Protein AF-A0A956D0G9-F1 (afdb_monomer)

Solvent-accessible surface area (backbone atoms only — not comparable to full-atom values): 8598 Å² total; per-residue (Å²): 114,84,76,73,47,90,45,31,65,57,52,51,49,26,63,76,67,72,48,85,69,92,84,81,66,74,87,48,64,59,36,22,36,34,54,44,51,51,50,52,49,56,46,26,74,75,73,40,61,69,50,77,46,75,33,70,48,67,51,48,58,88,77,52,33,82,80,50,71,29,47,62,43,72,38,75,49,80,48,54,63,67,80,70,56,71,41,79,42,78,74,44,78,38,74,76,78,78,83,79,51,87,72,57,79,50,35,65,70,29,30,23,44,25,44,44,32,48,50,42,30,61,76,69,70,47,68,43,74,32,49,39,31,50,90,73,66,71,25,40,30,29,30,34,43,72,46,127

Secondary structure (DSSP, 8-state):
-TT-STTHHHHHHHHHHT--S-------GGGHHHHHHHHHHHHHHHH-SEEEEEEEE-PPPTTGGGT-----EEEEEEEESS-SS-EEEEEEEES---------GGGTTSTTTHHHHHHHHHHTT--EEEE-SPSSSSEEEEEEE---

Foldseek 3Di:
DCCPDQCSVVVVVCVVVVPPDDDDGDDPQLQRQVVQVVVQVVCCVVPFAKDKGKDWDDADDPPCCVVPQAHTDMDIDIDGNDDQFKDWADKDKDFDDDADQDDDPRHLNRSRVLCSRVVCCRVVVPWAWR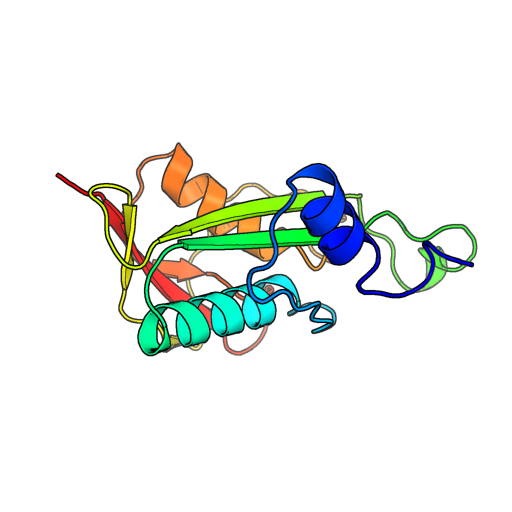FRGHPDGITTITTIDGGD

Structure (mmCIF, N/CA/C/O backbone):
data_AF-A0A956D0G9-F1
#
_entry.id   AF-A0A956D0G9-F1
#
loop_
_atom_site.group_PDB
_atom_site.id
_atom_site.type_symbol
_atom_site.label_atom_id
_atom_site.label_alt_id
_atom_site.label_comp_id
_atom_site.label_asym_id
_atom_site.label_entity_id
_atom_site.label_seq_id
_atom_site.pdbx_PDB_ins_code
_atom_site.Cartn_x
_atom_site.Cartn_y
_atom_site.Cartn_z
_atom_site.occupancy
_atom_site.B_iso_or_equiv
_atom_site.auth_seq_id
_atom_site.auth_comp_id
_atom_site.auth_asym_id
_atom_site.auth_atom_id
_atom_site.pdbx_PDB_model_num
ATOM 1 N N . PHE A 1 1 ? -2.158 -15.907 -18.690 1.00 82.06 1 PHE A N 1
ATOM 2 C CA . PHE A 1 1 ? -3.226 -14.926 -18.971 1.00 82.06 1 PHE A CA 1
ATOM 3 C C . PHE A 1 1 ? -4.102 -14.616 -17.756 1.00 82.06 1 PHE A C 1
ATOM 5 O O . PHE A 1 1 ? -4.324 -13.455 -17.477 1.00 82.06 1 PHE A O 1
ATOM 12 N N . LYS A 1 2 ? -4.593 -15.595 -16.979 1.00 83.75 2 LYS A N 1
ATOM 13 C CA . LYS A 1 2 ? -5.476 -15.288 -15.829 1.00 83.75 2 LYS A CA 1
ATOM 14 C C . LYS A 1 2 ? -4.841 -14.383 -14.754 1.00 83.75 2 LYS A C 1
ATOM 16 O O . LYS A 1 2 ? -5.551 -13.597 -14.152 1.00 83.75 2 LYS A O 1
ATOM 21 N N . ASN A 1 3 ? -3.517 -14.441 -14.590 1.00 87.94 3 ASN A N 1
ATOM 22 C CA . ASN A 1 3 ? -2.777 -13.607 -13.634 1.00 87.94 3 ASN A CA 1
ATOM 23 C C . ASN A 1 3 ? -2.220 -12.306 -14.240 1.00 87.94 3 ASN A C 1
ATOM 25 O O . ASN A 1 3 ? -1.476 -11.613 -13.566 1.00 87.94 3 ASN A O 1
ATOM 29 N N . SER A 1 4 ? -2.513 -11.992 -15.509 1.00 89.88 4 SER A N 1
ATOM 30 C CA . SER A 1 4 ? -1.968 -10.793 -16.170 1.00 89.88 4 SER A CA 1
ATOM 31 C C . SER A 1 4 ? -2.928 -9.601 -16.168 1.00 89.88 4 SER A C 1
ATOM 33 O O . SER A 1 4 ? -2.606 -8.569 -16.743 1.00 89.88 4 SER A O 1
ATOM 35 N N . VAL A 1 5 ? -4.118 -9.740 -15.576 1.00 93.69 5 VAL A N 1
ATOM 36 C CA . VAL A 1 5 ? -5.018 -8.604 -15.330 1.00 93.69 5 VAL A CA 1
ATOM 37 C C . VAL A 1 5 ? -4.616 -7.915 -14.028 1.00 93.69 5 VAL A C 1
ATOM 39 O O . VAL A 1 5 ? -4.268 -8.585 -13.060 1.00 93.69 5 VAL A O 1
ATOM 42 N N . HIS A 1 6 ? -4.679 -6.584 -13.990 1.00 93.25 6 HIS A N 1
ATOM 43 C CA . HIS A 1 6 ? -4.198 -5.781 -12.858 1.00 93.25 6 HIS A CA 1
ATOM 44 C C . HIS A 1 6 ? -4.881 -6.132 -11.521 1.00 93.25 6 HIS A C 1
ATOM 46 O O . HIS A 1 6 ? -4.268 -6.093 -10.461 1.00 93.25 6 HIS A O 1
ATOM 52 N N . ASN A 1 7 ? -6.146 -6.553 -11.565 1.00 93.38 7 ASN A N 1
ATOM 53 C CA . ASN A 1 7 ? -6.907 -6.969 -10.388 1.00 93.38 7 ASN A CA 1
ATOM 54 C C . ASN A 1 7 ? -6.731 -8.451 -10.013 1.00 93.38 7 ASN A C 1
ATOM 56 O O . ASN A 1 7 ? -7.449 -8.943 -9.143 1.00 93.38 7 ASN A O 1
ATOM 60 N N . ALA A 1 8 ? -5.824 -9.195 -10.657 1.00 95.25 8 ALA A N 1
ATOM 61 C CA . ALA A 1 8 ? -5.647 -10.616 -10.362 1.00 95.25 8 ALA A CA 1
ATOM 62 C C . ALA A 1 8 ? -5.286 -10.845 -8.888 1.00 95.25 8 ALA A C 1
ATOM 64 O O . ALA A 1 8 ? -5.842 -11.745 -8.264 1.00 95.25 8 ALA A O 1
ATOM 65 N N . ALA A 1 9 ? -4.408 -10.013 -8.317 1.00 91.75 9 ALA A N 1
ATOM 66 C CA . ALA A 1 9 ? -4.000 -10.127 -6.919 1.00 91.75 9 ALA A CA 1
ATOM 67 C C . ALA A 1 9 ? -5.184 -9.948 -5.951 1.00 91.75 9 ALA A C 1
ATOM 69 O O . ALA A 1 9 ? -5.409 -10.801 -5.091 1.00 91.75 9 ALA A O 1
ATOM 70 N N . SER A 1 10 ? -5.982 -8.889 -6.126 1.00 92.62 10 SER A N 1
ATOM 71 C CA . SER A 1 10 ? -7.134 -8.623 -5.257 1.00 92.62 10 SER A CA 1
ATOM 72 C C . SER A 1 10 ? -8.235 -9.679 -5.416 1.00 92.62 10 SER A C 1
ATOM 74 O O . SER A 1 10 ? -8.788 -10.151 -4.421 1.00 92.62 10 SER A O 1
ATOM 76 N N . GLY A 1 11 ? -8.485 -10.145 -6.645 1.00 93.44 11 GLY A N 1
ATOM 77 C CA . GLY A 1 11 ? -9.434 -11.226 -6.917 1.00 93.44 11 GLY A CA 1
ATOM 78 C C . GLY A 1 11 ? -9.008 -12.570 -6.317 1.00 93.44 11 GLY A C 1
ATOM 79 O O . GLY A 1 11 ? -9.823 -13.261 -5.706 1.00 93.44 11 GLY A O 1
ATOM 80 N N . LEU A 1 12 ? -7.728 -12.939 -6.439 1.00 94.19 12 LEU A N 1
ATOM 81 C CA . LEU A 1 12 ? -7.194 -14.161 -5.829 1.00 94.19 12 LEU A CA 1
ATOM 82 C C . LEU A 1 12 ? -7.276 -14.107 -4.300 1.00 94.19 12 LEU A C 1
ATOM 84 O O . LEU A 1 12 ? -7.639 -15.111 -3.688 1.00 94.19 12 LEU A O 1
ATOM 88 N N . LEU A 1 13 ? -6.999 -12.949 -3.690 1.00 92.19 13 LEU A N 1
ATOM 89 C CA . LEU A 1 13 ? -7.137 -12.761 -2.245 1.00 92.19 13 LEU A CA 1
ATOM 90 C C . LEU A 1 13 ? -8.597 -12.905 -1.790 1.00 92.19 13 LEU A C 1
ATOM 92 O O . LEU A 1 13 ? -8.861 -13.613 -0.818 1.00 92.19 13 LEU A O 1
ATOM 96 N N . SER A 1 14 ? -9.544 -12.291 -2.505 1.00 94.19 14 SER A N 1
ATOM 97 C CA . SER A 1 14 ? -10.986 -12.431 -2.246 1.00 94.19 14 SER A CA 1
ATOM 98 C C . SER A 1 14 ? -11.428 -13.899 -2.288 1.00 94.19 14 SER A C 1
ATOM 100 O O . SER A 1 14 ? -12.071 -14.375 -1.354 1.00 94.19 14 SER A O 1
ATOM 102 N N . ILE A 1 15 ? -11.001 -14.658 -3.303 1.00 95.38 15 ILE A N 1
ATOM 103 C CA . ILE A 1 15 ? -11.309 -16.092 -3.415 1.00 95.38 15 ILE A CA 1
ATOM 104 C C . ILE A 1 15 ? -10.685 -16.883 -2.261 1.00 95.38 15 ILE A C 1
ATOM 106 O O . ILE A 1 15 ? -11.371 -17.679 -1.621 1.00 95.38 15 ILE A O 1
ATOM 110 N N . ALA A 1 16 ? -9.395 -16.669 -1.986 1.00 95.69 16 ALA A N 1
ATOM 111 C CA . ALA A 1 16 ? -8.662 -17.408 -0.958 1.00 95.69 16 ALA A CA 1
ATOM 112 C C . ALA A 1 16 ? -9.218 -17.172 0.455 1.00 95.69 16 ALA A C 1
ATOM 114 O O . ALA A 1 16 ? -9.145 -18.060 1.300 1.00 95.69 16 ALA A O 1
ATOM 115 N N . THR A 1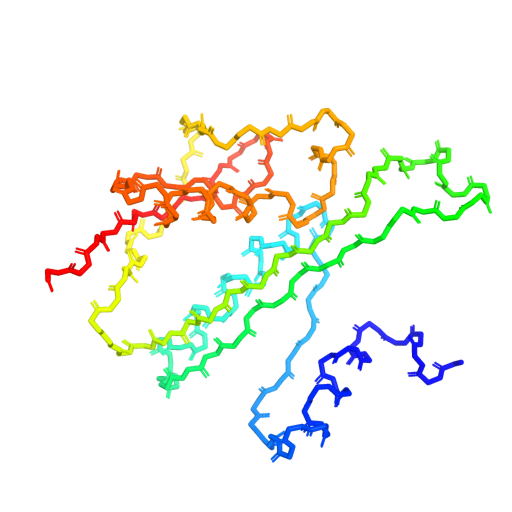 17 ? -9.781 -15.988 0.701 1.00 94.25 17 THR A N 1
ATOM 116 C CA . THR A 1 17 ? -10.360 -15.597 1.996 1.00 94.25 17 THR A CA 1
ATOM 117 C C . THR A 1 17 ? -11.878 -15.765 2.058 1.00 94.25 17 THR A C 1
ATOM 119 O O . THR A 1 17 ? -12.473 -15.490 3.096 1.00 94.25 17 THR A O 1
ATOM 122 N N . VAL A 1 18 ? -12.514 -16.226 0.972 1.00 96.50 18 VAL A N 1
ATOM 123 C CA . VAL A 1 18 ? -13.981 -16.282 0.823 1.00 96.50 18 VAL A CA 1
ATOM 124 C C . VAL A 1 18 ? -14.630 -14.913 1.107 1.00 96.50 18 VAL A C 1
ATOM 126 O O . VAL A 1 18 ? -15.750 -14.817 1.605 1.00 96.50 18 VAL A O 1
ATOM 129 N N . ASN A 1 19 ? -13.913 -13.830 0.801 1.00 93.62 19 ASN A N 1
ATOM 130 C CA . ASN A 1 19 ? -14.374 -12.468 1.022 1.00 93.62 19 ASN A CA 1
ATOM 131 C C . ASN A 1 19 ? -15.177 -11.986 -0.191 1.00 93.62 19 ASN A C 1
ATOM 133 O O . ASN A 1 19 ? -14.623 -11.802 -1.275 1.00 93.62 19 ASN A O 1
ATOM 137 N N . THR A 1 20 ? -16.475 -11.762 0.003 1.00 94.31 20 THR A N 1
ATOM 138 C CA . THR A 1 20 ? -17.400 -11.271 -1.031 1.00 94.31 20 THR A CA 1
ATOM 139 C C . THR A 1 20 ? -17.658 -9.764 -0.952 1.00 94.31 20 THR A C 1
ATOM 141 O O . THR A 1 20 ? -18.572 -9.279 -1.618 1.00 94.31 20 THR A O 1
ATOM 144 N N . ALA A 1 21 ? -16.922 -9.031 -0.111 1.00 92.31 21 ALA A N 1
ATOM 145 C CA . ALA A 1 21 ? -17.018 -7.579 -0.012 1.00 92.31 21 ALA A CA 1
ATOM 146 C C . ALA A 1 21 ? -16.436 -6.880 -1.254 1.00 92.31 21 ALA A C 1
ATOM 148 O O . ALA A 1 21 ? -15.865 -7.513 -2.148 1.00 92.31 21 ALA A O 1
ATOM 149 N N . PHE A 1 22 ? -16.586 -5.555 -1.300 1.00 91.69 22 PHE A N 1
ATOM 150 C CA . PHE A 1 22 ? -16.025 -4.719 -2.356 1.00 91.69 22 PHE A CA 1
ATOM 151 C C . PHE A 1 22 ? -14.511 -4.944 -2.516 1.00 91.69 22 PHE A C 1
ATOM 153 O O . PHE A 1 22 ? -13.772 -5.099 -1.544 1.00 91.69 22 PHE A O 1
ATOM 160 N N . SER A 1 23 ? -14.050 -4.959 -3.766 1.00 94.19 23 SER A N 1
ATOM 161 C CA . SER A 1 23 ? -12.637 -5.075 -4.111 1.00 94.19 23 SER A CA 1
ATOM 162 C C . SER A 1 23 ? -12.348 -4.279 -5.376 1.00 94.19 23 SER A C 1
ATOM 164 O O . SER A 1 23 ? -13.073 -4.382 -6.366 1.00 94.19 23 SER A O 1
ATOM 166 N N . THR A 1 24 ? -11.264 -3.509 -5.352 1.00 95.44 24 THR A N 1
ATOM 167 C CA . THR A 1 24 ? -10.802 -2.695 -6.477 1.00 95.44 24 THR A CA 1
ATOM 168 C C . THR A 1 24 ? -9.288 -2.818 -6.639 1.00 95.44 24 THR A C 1
ATOM 170 O O . THR A 1 24 ? -8.594 -3.310 -5.748 1.00 95.44 24 THR A O 1
ATOM 173 N N . ALA A 1 25 ? -8.775 -2.425 -7.802 1.00 96.62 25 ALA A N 1
ATOM 174 C CA . ALA A 1 25 ? -7.347 -2.398 -8.098 1.00 96.62 25 ALA A CA 1
ATOM 175 C C . ALA A 1 25 ? -7.016 -1.099 -8.839 1.00 96.62 25 ALA A C 1
ATOM 177 O O . ALA A 1 25 ? -7.577 -0.836 -9.903 1.00 96.62 25 ALA A O 1
ATOM 178 N N . ILE A 1 26 ? -6.099 -0.306 -8.285 1.00 97.00 26 ILE A N 1
ATOM 179 C CA . ILE A 1 26 ? -5.785 1.052 -8.748 1.00 97.00 26 ILE A CA 1
ATOM 180 C C . ILE A 1 26 ? -4.342 1.115 -9.242 1.00 97.00 26 ILE A C 1
ATOM 182 O O . ILE A 1 26 ? -3.435 0.655 -8.559 1.00 97.00 26 ILE A O 1
ATOM 186 N N . ALA A 1 27 ? -4.141 1.721 -10.412 1.00 96.12 27 ALA A N 1
ATOM 187 C CA . ALA A 1 27 ? -2.824 2.042 -10.951 1.00 96.12 27 ALA A CA 1
ATOM 188 C C . ALA A 1 27 ? -2.686 3.567 -11.066 1.00 96.12 27 ALA A C 1
ATOM 190 O O . ALA A 1 27 ? -3.313 4.194 -11.921 1.00 96.12 27 ALA A O 1
ATOM 191 N N . GLY A 1 28 ? -1.871 4.161 -10.193 1.00 95.62 28 GLY A N 1
ATOM 192 C CA . GLY A 1 28 ? -1.595 5.603 -10.129 1.00 95.62 28 GLY A CA 1
ATOM 193 C C . GLY A 1 28 ? -0.185 5.980 -10.602 1.00 95.62 28 GLY A C 1
ATOM 194 O O . GLY A 1 28 ? 0.294 7.075 -10.298 1.00 95.62 28 GLY A O 1
ATOM 195 N N . GLY A 1 29 ? 0.520 5.066 -11.280 1.00 94.56 29 GLY A N 1
ATOM 196 C CA . GLY A 1 29 ? 1.951 5.201 -11.572 1.00 94.56 29 GLY A CA 1
ATOM 197 C C . GLY A 1 29 ? 2.754 5.312 -10.275 1.00 94.56 29 GLY A C 1
ATOM 198 O O . GLY A 1 29 ? 2.473 4.596 -9.314 1.00 94.56 29 GLY A O 1
ATOM 199 N N . ALA A 1 30 ? 3.677 6.275 -10.193 1.00 93.62 30 ALA A N 1
ATOM 200 C CA . ALA A 1 30 ? 4.419 6.550 -8.959 1.00 93.62 30 ALA A CA 1
ATOM 201 C C . ALA A 1 30 ? 3.497 6.820 -7.751 1.00 93.62 30 ALA A C 1
ATOM 203 O O . ALA A 1 30 ? 3.861 6.518 -6.621 1.00 93.62 30 ALA A O 1
ATOM 204 N N . ARG A 1 31 ? 2.280 7.343 -7.968 1.00 96.06 31 ARG A N 1
ATOM 205 C CA . ARG A 1 31 ? 1.321 7.689 -6.903 1.00 96.06 31 ARG A CA 1
ATOM 206 C C . ARG A 1 31 ? 0.383 6.539 -6.516 1.00 96.06 31 ARG A C 1
ATOM 208 O O . ARG A 1 31 ? -0.605 6.786 -5.836 1.00 96.06 31 ARG A O 1
ATOM 215 N N . SER A 1 32 ? 0.662 5.297 -6.920 1.00 97.50 32 SER A N 1
ATOM 216 C CA . SER A 1 32 ? -0.242 4.161 -6.663 1.00 97.50 32 SER A CA 1
ATOM 217 C C . SER A 1 32 ? -0.524 3.932 -5.176 1.00 97.50 32 SER A C 1
ATOM 219 O O . SER A 1 32 ? -1.683 3.715 -4.826 1.00 97.50 32 SER A O 1
ATOM 221 N N . PHE A 1 33 ? 0.477 4.044 -4.290 1.00 97.62 33 PHE A N 1
ATOM 222 C CA . PHE A 1 33 ? 0.237 3.993 -2.841 1.00 97.62 33 PHE A CA 1
ATOM 223 C C . PHE A 1 33 ? -0.748 5.071 -2.380 1.00 97.62 33 PHE A C 1
ATOM 225 O O . PHE A 1 33 ? -1.747 4.769 -1.732 1.00 97.62 33 PHE A O 1
ATOM 232 N N . GLU A 1 34 ? -0.494 6.313 -2.783 1.00 96.31 34 GLU A N 1
ATOM 233 C CA . GLU A 1 34 ? -1.295 7.477 -2.422 1.00 96.31 34 GLU A CA 1
ATOM 234 C C . GLU A 1 34 ? -2.761 7.323 -2.845 1.00 96.31 34 GLU A C 1
ATOM 236 O O . GLU A 1 34 ? -3.670 7.458 -2.029 1.00 96.31 34 GLU A O 1
ATOM 241 N N . THR A 1 35 ? -3.000 7.005 -4.119 1.00 97.06 35 THR A N 1
ATOM 242 C CA . THR A 1 35 ? -4.359 6.920 -4.663 1.00 97.06 35 THR A CA 1
ATOM 243 C C . THR A 1 35 ? -5.114 5.709 -4.130 1.00 97.06 35 THR A C 1
ATOM 245 O O . THR A 1 35 ? -6.319 5.794 -3.919 1.00 97.06 35 THR A O 1
ATOM 248 N N . THR A 1 36 ? -4.422 4.593 -3.880 1.00 97.69 36 THR A N 1
ATOM 249 C CA . THR A 1 36 ? -5.053 3.397 -3.298 1.00 97.69 36 THR A CA 1
ATOM 250 C C . THR A 1 36 ? -5.434 3.630 -1.839 1.00 97.69 36 THR A C 1
ATOM 252 O O . THR A 1 36 ? -6.513 3.222 -1.412 1.00 97.69 36 THR A O 1
ATOM 255 N N . LEU A 1 37 ? -4.580 4.322 -1.077 1.00 97.31 37 LEU A N 1
ATOM 256 C CA . LEU A 1 37 ? -4.884 4.695 0.301 1.00 97.31 37 LEU A CA 1
ATOM 257 C C . LEU A 1 37 ? -6.056 5.683 0.371 1.00 97.31 37 LEU A C 1
ATOM 259 O O . LEU A 1 37 ? -6.931 5.518 1.216 1.00 97.31 37 LEU A O 1
ATOM 263 N N . LEU A 1 38 ? -6.094 6.670 -0.531 1.00 96.56 38 LEU A N 1
ATOM 264 C CA . LEU A 1 38 ? -7.193 7.633 -0.625 1.00 96.56 38 LEU A CA 1
ATOM 265 C C . LEU A 1 38 ? -8.530 6.953 -0.955 1.00 96.56 38 LEU A C 1
ATOM 267 O O . LEU A 1 38 ? -9.531 7.276 -0.325 1.00 96.56 38 LEU A O 1
ATOM 271 N N . GLU A 1 39 ? -8.545 6.005 -1.896 1.00 97.38 39 GLU A N 1
ATOM 272 C CA . GLU A 1 39 ? -9.750 5.226 -2.218 1.00 97.38 39 GLU A CA 1
ATOM 273 C C . GLU A 1 39 ? -10.250 4.446 -1.000 1.00 97.38 39 GLU A C 1
ATOM 275 O O . GLU A 1 39 ? -11.429 4.509 -0.664 1.00 97.38 39 GLU A O 1
ATOM 280 N N . ALA A 1 40 ? -9.357 3.726 -0.314 1.00 96.81 40 ALA A N 1
ATOM 281 C CA . ALA A 1 40 ? -9.741 2.952 0.860 1.00 96.81 40 ALA A CA 1
ATOM 282 C C . ALA A 1 40 ? -10.256 3.849 1.990 1.00 96.81 40 ALA A C 1
ATOM 284 O O . ALA A 1 40 ? -11.216 3.485 2.661 1.00 96.81 40 ALA A O 1
ATOM 285 N N . TRP A 1 41 ? -9.652 5.026 2.178 1.00 95.94 41 TRP A N 1
ATOM 286 C CA . TRP A 1 41 ? -10.136 6.014 3.139 1.00 95.94 41 TRP A CA 1
ATOM 287 C C . TRP A 1 41 ? -11.541 6.494 2.764 1.00 95.94 41 TRP A C 1
ATOM 289 O O . TRP A 1 41 ? -12.447 6.409 3.586 1.00 95.94 41 TRP A O 1
ATOM 299 N N . ALA A 1 42 ? -11.747 6.939 1.523 1.00 95.94 42 ALA A N 1
ATOM 300 C CA . ALA A 1 42 ? -13.051 7.411 1.063 1.00 95.94 42 ALA A CA 1
ATOM 301 C C . ALA A 1 42 ? -14.138 6.331 1.196 1.00 95.94 42 ALA A C 1
ATOM 303 O O . ALA A 1 42 ? -15.243 6.629 1.640 1.00 95.94 42 ALA A O 1
ATOM 304 N N . TRP A 1 43 ? -13.808 5.076 0.877 1.00 96.06 43 TRP A N 1
ATOM 305 C CA . TRP A 1 43 ? -14.717 3.945 1.047 1.00 96.06 43 TRP A CA 1
ATOM 306 C C . TRP A 1 43 ? -15.055 3.685 2.522 1.00 96.06 43 TRP A C 1
ATOM 308 O O . TRP A 1 43 ? -16.218 3.479 2.848 1.00 96.06 43 TRP A O 1
ATOM 318 N N . LEU A 1 44 ? -14.070 3.739 3.426 1.00 96.00 44 LEU A N 1
ATOM 319 C CA . LEU A 1 44 ? -14.296 3.555 4.866 1.00 96.00 44 LEU A CA 1
ATOM 320 C C . LEU A 1 44 ? -15.122 4.681 5.497 1.00 96.00 44 LEU A C 1
ATOM 322 O O . LEU A 1 44 ? -15.869 4.416 6.433 1.00 96.00 44 LEU A O 1
ATOM 326 N N . GLU A 1 45 ? -14.996 5.915 5.014 1.00 94.81 45 GLU A N 1
ATOM 327 C CA . GLU A 1 45 ? -15.821 7.036 5.489 1.00 94.81 45 GLU A CA 1
ATOM 328 C C . GLU A 1 45 ? -17.290 6.889 5.068 1.00 94.81 45 GLU A C 1
ATOM 330 O O . GLU A 1 45 ? -18.179 7.284 5.820 1.00 94.81 45 GLU A O 1
ATOM 335 N N . ASP A 1 46 ? -17.550 6.323 3.886 1.00 96.00 46 ASP A N 1
ATOM 336 C CA . ASP A 1 46 ? -18.909 6.150 3.357 1.00 96.00 46 ASP A CA 1
ATOM 337 C C . ASP A 1 46 ? -19.585 4.871 3.885 1.00 96.00 46 ASP A C 1
ATOM 339 O O . ASP A 1 46 ? -20.727 4.901 4.341 1.00 96.00 46 ASP A O 1
ATOM 343 N N . GLU A 1 47 ? -18.864 3.746 3.876 1.00 96.38 47 GLU A N 1
ATOM 344 C CA . GLU A 1 47 ? -19.410 2.410 4.163 1.00 96.38 47 GLU A CA 1
ATOM 345 C C . GLU A 1 47 ? -19.056 1.892 5.570 1.00 96.38 47 GLU A C 1
ATOM 347 O O . GLU A 1 47 ? -19.680 0.954 6.079 1.00 96.38 47 GLU A O 1
ATOM 352 N N . GLY A 1 48 ? -18.057 2.483 6.232 1.00 95.12 48 GLY A N 1
ATOM 353 C CA . GLY A 1 48 ? -17.534 1.994 7.506 1.00 95.12 48 GLY A CA 1
ATOM 354 C C . GLY A 1 48 ? -16.764 0.672 7.388 1.00 95.12 48 GLY A C 1
ATOM 355 O O . GLY A 1 48 ? -16.273 0.273 6.333 1.00 95.12 48 GLY A O 1
ATOM 356 N N . GLY A 1 49 ? -16.639 -0.042 8.510 1.00 95.00 49 GLY A N 1
ATOM 357 C CA . GLY A 1 49 ? -16.010 -1.364 8.544 1.00 95.00 49 GLY A CA 1
ATOM 358 C C . GLY A 1 49 ? -14.483 -1.323 8.434 1.00 95.00 49 GLY A C 1
ATOM 359 O O . GLY A 1 49 ? -13.830 -0.530 9.109 1.00 95.00 49 GLY A O 1
ATOM 360 N N . ALA A 1 50 ? -13.911 -2.231 7.639 1.00 95.25 50 ALA A N 1
ATOM 361 C CA . ALA A 1 50 ? -12.467 -2.404 7.505 1.00 95.25 50 ALA A CA 1
ATOM 362 C C . ALA A 1 50 ? -12.055 -2.734 6.065 1.00 95.25 50 ALA A C 1
ATOM 364 O O . ALA A 1 50 ? -12.773 -3.424 5.341 1.00 95.25 50 ALA A O 1
ATOM 365 N N . ALA A 1 51 ? -10.864 -2.279 5.680 1.00 95.75 51 ALA A N 1
ATOM 366 C CA . ALA A 1 51 ? -10.286 -2.476 4.359 1.00 95.75 51 ALA A CA 1
ATOM 367 C C . ALA A 1 51 ? -8.802 -2.852 4.465 1.00 95.75 51 ALA A C 1
ATOM 369 O O . ALA A 1 51 ? -8.093 -2.432 5.379 1.00 95.75 51 ALA A O 1
ATOM 370 N N . VAL A 1 52 ? -8.317 -3.634 3.501 1.00 95.69 52 VAL A N 1
ATOM 371 C CA . VAL A 1 52 ? -6.887 -3.917 3.336 1.00 95.69 52 VAL A CA 1
ATOM 372 C C . VAL A 1 52 ? -6.405 -3.207 2.083 1.00 95.69 52 VAL A C 1
ATOM 374 O O . VAL A 1 52 ? -6.927 -3.444 0.995 1.00 95.69 52 VAL A O 1
ATOM 377 N N . VAL A 1 53 ? -5.381 -2.373 2.236 1.00 96.94 53 VAL A N 1
ATOM 378 C CA . VAL A 1 53 ? -4.648 -1.762 1.127 1.00 96.94 53 VAL A CA 1
ATOM 379 C C . VAL A 1 53 ? -3.350 -2.529 0.951 1.00 96.94 53 VAL A C 1
ATOM 381 O O . VAL A 1 53 ? -2.562 -2.636 1.888 1.00 96.94 53 VAL A O 1
ATOM 384 N N . ALA A 1 54 ? -3.125 -3.054 -0.248 1.00 96.94 54 ALA A N 1
ATOM 385 C CA . ALA A 1 54 ? -1.879 -3.702 -0.624 1.00 96.94 54 ALA A CA 1
ATOM 386 C C . ALA A 1 54 ? -1.376 -3.091 -1.930 1.00 96.94 54 ALA A C 1
ATOM 388 O O . ALA A 1 54 ? -2.085 -3.108 -2.936 1.00 96.94 54 ALA A O 1
ATOM 389 N N . VAL A 1 55 ? -0.159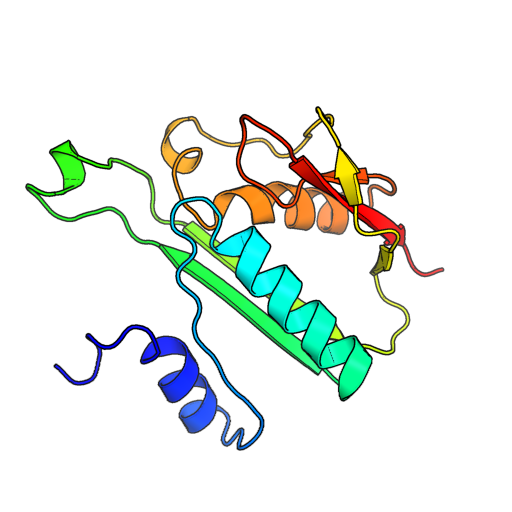 -2.555 -1.902 1.00 98.00 55 VAL A N 1
ATOM 390 C CA . VAL A 1 55 ? 0.521 -2.004 -3.076 1.00 98.00 55 VAL A CA 1
ATOM 391 C C . VAL A 1 55 ? 1.859 -2.701 -3.192 1.00 98.00 55 VAL A C 1
ATOM 393 O O . VAL A 1 55 ? 2.622 -2.746 -2.229 1.00 98.00 55 VAL A O 1
ATOM 396 N N . ALA A 1 56 ? 2.107 -3.292 -4.349 1.00 96.62 56 ALA A N 1
ATOM 397 C CA . ALA A 1 56 ? 3.304 -4.059 -4.621 1.00 96.62 56 ALA A CA 1
ATOM 398 C C . ALA A 1 56 ? 3.736 -3.811 -6.058 1.00 96.62 56 ALA A C 1
ATOM 400 O O . ALA A 1 56 ? 2.885 -3.738 -6.945 1.00 96.62 56 ALA A O 1
ATOM 401 N N . ASP A 1 57 ? 5.042 -3.719 -6.256 1.00 95.81 57 ASP A N 1
ATOM 402 C CA . ASP A 1 57 ? 5.645 -3.684 -7.579 1.00 95.81 57 ASP A CA 1
ATOM 403 C C . ASP A 1 57 ? 6.955 -4.466 -7.556 1.00 95.81 57 ASP A C 1
ATOM 405 O O . ASP A 1 57 ? 7.675 -4.462 -6.549 1.00 95.81 57 ASP A O 1
ATOM 409 N N . ASP A 1 58 ? 7.227 -5.155 -8.656 1.00 94.25 58 ASP A N 1
ATOM 410 C CA . ASP A 1 58 ? 8.419 -5.977 -8.844 1.00 94.25 58 ASP A CA 1
ATOM 411 C C . ASP A 1 58 ? 9.403 -5.262 -9.765 1.00 94.25 58 ASP A C 1
ATOM 413 O O . ASP A 1 58 ? 9.029 -4.419 -10.578 1.00 94.25 58 ASP A O 1
ATOM 417 N N . ARG A 1 59 ? 10.676 -5.662 -9.695 1.00 94.19 59 ARG A N 1
ATOM 418 C CA . ARG A 1 59 ? 11.669 -5.171 -10.650 1.00 94.19 59 ARG A CA 1
ATOM 419 C C . ARG A 1 59 ? 11.237 -5.517 -12.076 1.00 94.19 59 ARG A C 1
ATOM 421 O O . ARG A 1 59 ? 10.929 -6.676 -12.374 1.00 94.19 59 ARG A O 1
A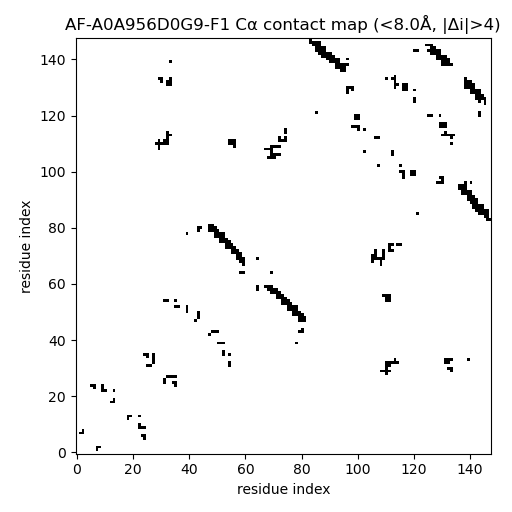TOM 428 N N . ALA A 1 60 ? 11.279 -4.529 -12.965 1.00 92.69 60 ALA A N 1
ATOM 429 C CA . ALA A 1 60 ? 11.001 -4.745 -14.375 1.00 92.69 60 ALA A CA 1
ATOM 430 C C . ALA A 1 60 ? 11.969 -5.795 -14.968 1.00 92.69 60 ALA A C 1
ATOM 432 O O . ALA A 1 60 ? 13.165 -5.779 -14.670 1.00 92.69 60 ALA A O 1
ATOM 433 N N . PRO A 1 61 ? 11.488 -6.737 -15.798 1.00 93.00 61 PRO A N 1
ATOM 434 C CA . PRO A 1 61 ? 12.363 -7.695 -16.466 1.00 93.00 61 PRO A CA 1
ATOM 435 C C . PRO A 1 61 ? 13.140 -7.026 -17.606 1.00 93.00 61 PRO A C 1
ATOM 437 O O . PRO A 1 61 ? 12.645 -6.084 -18.226 1.00 93.00 61 PRO A O 1
ATOM 440 N N . GLU A 1 62 ? 14.303 -7.569 -17.970 1.00 93.88 62 GLU A N 1
ATOM 441 C CA . GLU A 1 62 ? 15.019 -7.138 -19.178 1.00 93.88 62 GLU A CA 1
ATOM 442 C C . GLU A 1 62 ? 14.119 -7.262 -20.433 1.00 93.88 62 GLU A C 1
ATOM 444 O O . GLU A 1 62 ? 13.434 -8.281 -20.602 1.00 93.88 62 GLU A O 1
ATOM 449 N N . PRO A 1 63 ? 14.102 -6.271 -21.350 1.00 93.62 63 PRO A N 1
ATOM 450 C CA . PRO A 1 63 ? 14.887 -5.028 -21.356 1.00 93.62 63 PRO A CA 1
ATOM 451 C C . PRO A 1 63 ? 14.127 -3.808 -20.791 1.00 93.62 63 PRO A C 1
ATOM 453 O O . PRO A 1 63 ? 14.488 -2.667 -21.081 1.00 93.62 63 PRO A O 1
ATOM 456 N N . LEU A 1 64 ? 13.001 -4.020 -20.101 1.00 92.56 64 LEU A N 1
ATOM 457 C CA . LEU A 1 64 ? 12.161 -2.936 -19.574 1.00 92.56 64 LEU A CA 1
ATOM 458 C C . LEU A 1 64 ? 12.803 -2.232 -18.373 1.00 92.56 64 LEU A C 1
ATOM 460 O O . LEU A 1 64 ? 12.507 -1.063 -18.135 1.00 92.56 64 LEU A O 1
ATOM 464 N N . ASP A 1 65 ? 13.725 -2.905 -17.689 1.00 92.06 65 ASP A N 1
ATOM 465 C CA . ASP A 1 65 ? 14.599 -2.337 -16.658 1.00 92.06 65 ASP A CA 1
ATOM 466 C C . ASP A 1 65 ? 15.412 -1.126 -17.147 1.00 92.06 65 ASP A C 1
ATOM 468 O O . ASP A 1 65 ? 15.749 -0.246 -16.365 1.00 92.06 65 ASP A O 1
ATOM 472 N N . ALA A 1 66 ? 15.662 -1.000 -18.454 1.00 92.00 66 ALA A N 1
ATOM 473 C CA . ALA A 1 66 ? 16.308 0.185 -19.020 1.00 92.00 66 ALA A CA 1
ATOM 474 C C . ALA A 1 66 ? 15.445 1.466 -18.953 1.00 92.00 66 ALA A C 1
ATOM 476 O O . ALA A 1 66 ? 15.975 2.566 -19.126 1.00 92.00 66 ALA A O 1
ATOM 477 N N . VAL A 1 67 ? 14.126 1.337 -18.769 1.00 87.94 67 VAL A N 1
ATOM 478 C CA . VAL A 1 67 ? 13.174 2.463 -18.699 1.00 87.94 67 VAL A CA 1
ATOM 479 C C . VAL A 1 67 ? 12.822 2.808 -17.253 1.00 87.94 67 VAL A C 1
ATOM 481 O O . VAL A 1 67 ? 12.630 3.982 -16.940 1.00 87.94 67 VAL A O 1
ATOM 484 N N . ASP A 1 68 ? 12.741 1.797 -16.393 1.00 85.62 68 ASP A N 1
ATOM 485 C CA . ASP A 1 68 ? 12.417 1.923 -14.975 1.00 85.62 68 ASP A CA 1
ATOM 486 C C . ASP A 1 68 ? 13.133 0.806 -14.202 1.00 85.62 68 ASP A C 1
ATOM 488 O O . ASP A 1 68 ? 12.785 -0.369 -14.333 1.00 85.62 68 ASP A O 1
ATOM 492 N N . ASP A 1 69 ? 14.164 1.173 -13.435 1.00 89.81 69 ASP A N 1
ATOM 493 C CA . ASP A 1 69 ? 14.940 0.247 -12.608 1.00 89.81 69 ASP A CA 1
ATOM 494 C C . ASP A 1 69 ? 14.723 0.584 -11.135 1.00 89.81 69 ASP A C 1
ATOM 496 O O . ASP A 1 69 ? 15.226 1.588 -10.621 1.00 89.81 69 ASP A O 1
ATOM 500 N N . HIS A 1 70 ? 13.960 -0.267 -10.458 1.00 93.44 70 HIS A N 1
ATOM 501 C CA . HIS A 1 70 ? 13.742 -0.182 -9.025 1.00 93.44 70 HIS A CA 1
ATOM 502 C C . HIS A 1 70 ? 13.673 -1.571 -8.387 1.00 93.44 70 HIS A C 1
ATOM 504 O O . HIS A 1 70 ? 13.354 -2.573 -9.029 1.00 93.44 70 HIS A O 1
ATOM 510 N N . GLU A 1 71 ? 13.994 -1.637 -7.097 1.00 94.25 71 GLU A N 1
ATOM 511 C CA . GLU A 1 71 ? 13.878 -2.870 -6.320 1.00 94.25 71 GLU A CA 1
ATOM 512 C C . GLU A 1 71 ? 12.413 -3.228 -6.055 1.00 94.25 71 GLU A C 1
ATOM 514 O O . GLU A 1 71 ? 11.563 -2.357 -5.850 1.00 94.25 71 GLU A O 1
ATOM 519 N N . ALA A 1 72 ? 12.139 -4.533 -6.010 1.00 95.38 72 ALA A N 1
ATOM 520 C CA . ALA A 1 72 ? 10.835 -5.046 -5.625 1.00 95.38 72 ALA A CA 1
ATOM 521 C C . ALA A 1 72 ? 10.475 -4.597 -4.200 1.00 95.38 72 ALA A C 1
ATOM 523 O O . ALA A 1 72 ? 11.285 -4.696 -3.273 1.00 95.38 72 ALA A O 1
ATOM 524 N N . LEU A 1 73 ? 9.243 -4.130 -4.019 1.00 96.25 73 LEU A N 1
ATOM 525 C CA . LEU A 1 73 ? 8.730 -3.669 -2.733 1.00 96.25 73 LEU A CA 1
ATOM 526 C C . LEU A 1 73 ? 7.227 -3.916 -2.659 1.00 96.25 73 LEU A C 1
ATOM 528 O O . LEU A 1 73 ? 6.500 -3.778 -3.640 1.00 96.25 73 LEU A O 1
ATOM 532 N N . SER A 1 74 ? 6.753 -4.237 -1.458 1.00 96.62 74 SER A N 1
ATOM 533 C CA . SER A 1 74 ? 5.328 -4.265 -1.158 1.00 96.62 74 SER A CA 1
ATOM 534 C C . SER A 1 74 ? 5.045 -3.639 0.199 1.00 96.62 74 SER A C 1
ATOM 536 O O . SER A 1 74 ? 5.816 -3.810 1.144 1.00 96.62 74 SER A O 1
ATOM 538 N N . ILE A 1 75 ? 3.928 -2.921 0.286 1.00 97.38 75 ILE A N 1
ATOM 539 C CA . ILE A 1 75 ? 3.371 -2.386 1.524 1.00 97.38 75 ILE A CA 1
ATOM 540 C C . ILE A 1 75 ? 1.928 -2.862 1.641 1.00 97.38 75 ILE A C 1
ATOM 542 O O . ILE A 1 75 ? 1.125 -2.692 0.723 1.00 97.38 75 ILE A O 1
ATOM 546 N N . GLY A 1 76 ? 1.605 -3.441 2.795 1.00 96.56 76 GLY A N 1
ATOM 547 C CA . GLY A 1 76 ? 0.249 -3.801 3.183 1.00 96.56 76 GLY A CA 1
ATOM 548 C C . GLY A 1 76 ? -0.151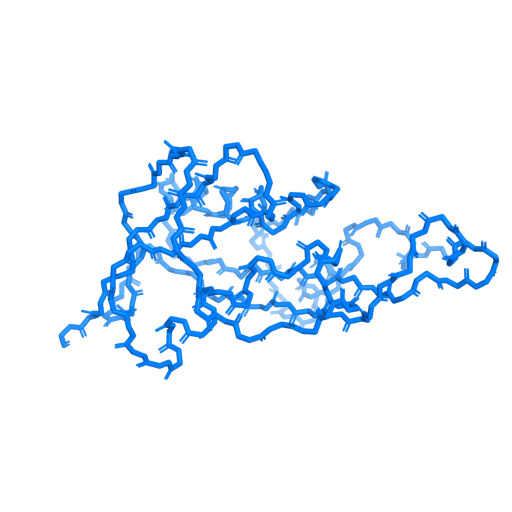 -3.060 4.452 1.00 96.56 76 GLY A C 1
ATOM 549 O O . GLY A 1 76 ? 0.586 -3.098 5.437 1.00 96.56 76 GLY A O 1
ATOM 550 N N . VAL A 1 77 ? -1.316 -2.415 4.446 1.00 94.94 77 VAL A N 1
ATOM 551 C CA . VAL A 1 77 ? -1.909 -1.795 5.637 1.00 94.94 77 VAL A CA 1
ATOM 552 C C . VAL A 1 77 ? -3.359 -2.239 5.795 1.00 94.94 77 VAL A C 1
ATOM 554 O O . VAL A 1 77 ? -4.115 -2.315 4.827 1.00 94.94 77 VAL A O 1
ATOM 557 N N . ALA A 1 78 ? -3.739 -2.551 7.032 1.00 94.75 78 ALA A N 1
ATOM 558 C CA . ALA A 1 78 ? -5.123 -2.798 7.408 1.00 94.75 78 ALA A CA 1
ATOM 559 C C . ALA A 1 78 ? -5.689 -1.521 8.032 1.00 94.75 78 ALA A C 1
ATOM 561 O O . ALA A 1 78 ? -5.100 -0.966 8.961 1.00 94.75 78 ALA A O 1
ATOM 562 N N . LEU A 1 79 ? -6.816 -1.067 7.504 1.00 95.69 79 LEU A N 1
ATOM 563 C CA . LEU A 1 79 ? -7.517 0.138 7.918 1.00 95.69 79 LEU A CA 1
ATOM 564 C C . LEU A 1 79 ? -8.891 -0.257 8.448 1.00 95.69 79 LEU A C 1
ATOM 566 O O . LEU A 1 79 ? -9.502 -1.213 7.972 1.00 95.69 79 LEU A O 1
ATOM 570 N N . SER A 1 80 ? -9.374 0.489 9.428 1.00 95.94 80 SER A N 1
ATOM 571 C CA . SER A 1 80 ? -10.704 0.318 9.998 1.00 95.94 80 SER A CA 1
ATOM 572 C C . SER A 1 80 ? -11.274 1.693 10.300 1.00 95.94 80 SER A C 1
ATOM 574 O O . SER A 1 80 ? -10.538 2.557 10.779 1.00 95.94 80 SER A O 1
ATOM 576 N N . ALA A 1 81 ? -12.564 1.887 10.032 1.00 95.44 81 ALA A N 1
ATOM 577 C CA . ALA A 1 81 ? -13.279 3.111 10.392 1.00 95.44 81 ALA A CA 1
ATOM 578 C C . ALA A 1 81 ? -13.388 3.272 11.922 1.00 95.44 81 ALA A C 1
ATOM 580 O O . ALA A 1 81 ? -13.478 4.380 12.442 1.00 95.44 81 ALA A O 1
ATOM 581 N N . GLU A 1 82 ? -13.328 2.155 12.654 1.00 90.81 82 GLU A N 1
ATOM 582 C CA . GLU A 1 82 ? -13.389 2.113 14.114 1.00 90.81 82 GLU A CA 1
ATOM 583 C C . GLU A 1 82 ? -12.202 1.339 14.703 1.00 90.81 82 GLU A C 1
ATOM 585 O O . GLU A 1 82 ? -11.738 0.346 14.138 1.00 90.81 82 GLU A O 1
ATOM 590 N N . GLY A 1 83 ? -11.721 1.748 15.878 1.00 87.88 83 GLY A N 1
ATOM 591 C CA . GLY A 1 83 ? -10.700 1.005 16.616 1.00 87.88 83 GLY A CA 1
ATOM 592 C C . GLY A 1 83 ? -9.875 1.862 17.573 1.00 87.88 83 GLY A C 1
ATOM 593 O O . GLY A 1 83 ? -9.950 3.087 17.573 1.00 87.88 83 GLY A O 1
ATOM 594 N N . SER A 1 84 ? -9.062 1.196 18.395 1.00 85.94 84 SER A N 1
ATOM 595 C CA . SER A 1 84 ? -8.155 1.832 19.365 1.00 85.94 84 SER A CA 1
ATOM 596 C C . SER A 1 84 ? -6.698 1.909 18.886 1.00 85.94 84 SER A C 1
ATOM 598 O O . SER A 1 84 ? -5.808 2.224 19.671 1.00 85.94 84 SER A O 1
ATOM 600 N N . GLY A 1 85 ? -6.427 1.556 17.626 1.00 91.19 85 GLY A N 1
ATOM 601 C CA . GLY A 1 85 ? -5.085 1.597 17.044 1.00 91.19 85 GLY A CA 1
ATOM 602 C C . GLY A 1 85 ? -4.617 3.016 16.690 1.00 91.19 85 GLY A C 1
ATOM 603 O O . GLY A 1 85 ? -5.309 3.995 16.982 1.00 91.19 85 GLY A O 1
ATOM 604 N N . PRO A 1 86 ? -3.441 3.144 16.047 1.00 95.38 86 PRO A N 1
ATOM 605 C CA . PRO A 1 86 ? -3.036 4.388 15.403 1.00 95.38 86 PRO A CA 1
ATOM 606 C C . PRO A 1 86 ? -4.099 4.863 14.408 1.00 95.38 86 PRO A C 1
ATOM 608 O O . PRO A 1 86 ? -4.647 4.054 13.658 1.00 95.38 86 PRO A O 1
ATOM 611 N N . ARG A 1 87 ? -4.375 6.166 14.397 1.00 95.81 87 ARG A N 1
ATOM 612 C CA . ARG A 1 87 ? -5.354 6.804 13.516 1.00 95.81 87 ARG A CA 1
ATOM 613 C C . ARG A 1 87 ? -4.656 7.738 12.546 1.00 95.81 87 ARG A C 1
ATOM 615 O O . ARG A 1 87 ? -3.707 8.422 12.924 1.00 95.81 87 ARG A O 1
ATOM 622 N N . LEU A 1 88 ? -5.144 7.763 11.314 1.00 95.88 88 LEU A N 1
ATOM 623 C CA . LEU A 1 88 ? -4.793 8.783 10.339 1.00 95.88 88 LE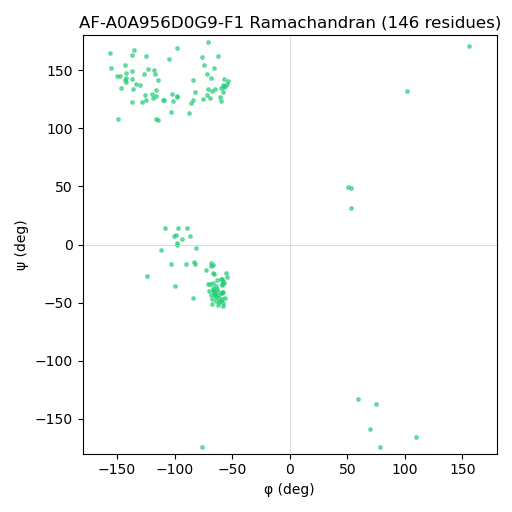U A CA 1
ATOM 624 C C . LEU A 1 88 ? -5.893 9.837 10.342 1.00 95.88 88 LEU A C 1
ATOM 626 O O . LEU A 1 88 ? -7.069 9.510 10.219 1.00 95.88 88 LEU A O 1
ATOM 630 N N . GLU A 1 89 ? -5.509 11.095 10.495 1.00 95.38 89 GLU A N 1
ATOM 631 C CA . GLU A 1 89 ? -6.429 12.228 10.573 1.00 95.38 89 GLU A CA 1
ATOM 632 C C . GLU A 1 89 ? -5.914 13.386 9.698 1.00 95.38 89 GLU A C 1
ATOM 634 O O . GLU A 1 89 ? -4.769 13.385 9.242 1.00 95.38 89 GLU A O 1
ATOM 639 N N . ASN A 1 90 ? -6.754 14.398 9.456 1.00 95.75 90 ASN A N 1
ATOM 640 C CA . ASN A 1 90 ? -6.352 15.665 8.826 1.00 95.75 90 ASN A CA 1
ATOM 641 C C . ASN A 1 90 ? -5.616 15.509 7.473 1.00 95.75 90 ASN A C 1
ATOM 643 O O . ASN A 1 90 ? -4.553 16.101 7.244 1.00 95.75 90 ASN A O 1
ATOM 647 N N . LEU A 1 91 ? -6.182 14.698 6.573 1.00 95.50 91 LEU A N 1
ATOM 648 C CA . LEU A 1 91 ? -5.649 14.504 5.227 1.00 95.50 91 LEU A CA 1
ATOM 649 C C . LEU A 1 91 ? -5.626 15.828 4.450 1.00 95.50 91 LEU A C 1
ATOM 651 O O . LEU A 1 91 ? -6.639 16.519 4.336 1.00 95.50 91 LEU A O 1
ATOM 655 N N . ARG A 1 92 ? -4.465 16.186 3.901 1.00 96.38 92 ARG A N 1
ATOM 656 C CA . ARG A 1 92 ? -4.257 17.468 3.213 1.00 96.38 92 ARG A CA 1
ATOM 657 C C . ARG A 1 92 ? -3.111 17.407 2.215 1.00 96.38 92 ARG A C 1
ATOM 659 O O . ARG A 1 92 ? -2.268 16.517 2.269 1.00 96.38 92 ARG A O 1
ATOM 666 N N . ILE A 1 93 ? -3.056 18.402 1.335 1.00 96.12 93 ILE A N 1
ATOM 667 C CA . ILE A 1 93 ? -1.934 18.614 0.417 1.00 96.12 93 ILE A CA 1
ATOM 668 C C . ILE A 1 93 ? -1.065 19.748 0.958 1.00 96.12 93 ILE A C 1
ATOM 670 O O . ILE A 1 93 ? -1.566 20.832 1.258 1.00 96.12 93 ILE A O 1
ATOM 674 N N . VAL A 1 94 ? 0.240 19.509 1.055 1.00 96.25 94 VAL A N 1
ATOM 675 C CA . VAL A 1 94 ? 1.244 20.509 1.442 1.00 96.25 94 VAL A CA 1
ATOM 676 C C . VAL A 1 94 ? 2.340 20.605 0.383 1.00 96.25 94 VAL A C 1
ATOM 678 O O . VAL A 1 94 ? 2.487 19.720 -0.456 1.00 96.25 94 VAL A O 1
ATOM 681 N N . ALA A 1 95 ? 3.115 21.690 0.401 1.00 93.12 95 ALA A N 1
ATOM 682 C CA . ALA A 1 95 ? 4.234 21.853 -0.528 1.00 93.12 95 ALA A CA 1
ATOM 683 C C . ALA A 1 95 ? 5.372 20.862 -0.233 1.00 93.12 95 ALA A C 1
ATOM 685 O O . ALA A 1 95 ? 5.918 20.264 -1.153 1.00 93.12 95 ALA A O 1
ATOM 686 N N . GLU A 1 96 ? 5.705 20.679 1.045 1.00 89.25 96 GLU A N 1
ATOM 687 C CA . GLU A 1 96 ? 6.788 19.807 1.491 1.00 89.25 96 GLU A CA 1
ATOM 688 C C . GLU A 1 96 ? 6.537 19.336 2.930 1.00 89.25 96 GLU A C 1
ATOM 690 O O . GLU A 1 96 ? 5.871 20.017 3.714 1.00 89.25 96 GLU A O 1
ATOM 695 N N . VAL A 1 97 ? 7.062 18.159 3.270 1.00 92.31 97 VAL A N 1
ATOM 696 C CA . VAL A 1 97 ? 7.000 17.564 4.608 1.00 92.31 97 VAL A CA 1
ATOM 697 C C . VAL A 1 97 ? 8.266 16.744 4.853 1.00 92.31 97 VAL A C 1
ATOM 699 O O . VAL A 1 97 ? 8.808 16.126 3.934 1.00 92.31 97 VAL A O 1
ATOM 702 N N . SER A 1 98 ? 8.747 16.736 6.094 1.00 89.75 98 SER A N 1
ATOM 703 C CA . SER A 1 98 ? 9.898 15.924 6.484 1.00 89.75 98 SER A CA 1
ATOM 704 C C . SER A 1 98 ? 9.563 14.431 6.457 1.00 89.75 98 SER A C 1
ATOM 706 O O . SER A 1 98 ? 8.466 14.021 6.834 1.00 89.75 98 SER A O 1
ATOM 708 N N . ARG A 1 99 ? 10.536 13.620 6.041 1.00 90.38 99 ARG A N 1
ATOM 709 C CA . ARG A 1 99 ? 10.461 12.154 6.011 1.00 90.38 99 ARG A CA 1
ATOM 710 C C . ARG A 1 99 ? 11.512 11.561 6.935 1.00 90.38 99 ARG A C 1
ATOM 712 O O . ARG A 1 99 ? 12.570 12.161 7.122 1.00 90.38 99 ARG A O 1
ATOM 719 N N . HIS A 1 100 ? 11.216 10.391 7.480 1.00 90.94 100 HIS A N 1
ATOM 720 C CA . HIS A 1 100 ? 12.062 9.699 8.449 1.00 90.94 100 HIS A CA 1
ATOM 721 C C . HIS A 1 100 ? 12.431 8.290 7.999 1.00 90.94 100 HIS A C 1
ATOM 723 O O . HIS A 1 100 ? 13.483 7.800 8.404 1.00 90.94 100 HIS A O 1
ATOM 729 N N . ALA A 1 101 ? 11.603 7.646 7.171 1.00 89.12 101 ALA A N 1
ATOM 730 C CA . ALA A 1 101 ? 11.897 6.309 6.684 1.00 89.12 101 ALA A CA 1
ATOM 731 C C . ALA A 1 101 ? 13.221 6.297 5.915 1.00 89.12 101 ALA A C 1
ATOM 733 O O . ALA A 1 101 ? 13.412 7.030 4.938 1.00 89.12 101 ALA A O 1
ATOM 734 N N . ALA A 1 102 ? 14.138 5.440 6.363 1.00 85.25 102 ALA A N 1
ATOM 735 C CA . ALA A 1 102 ? 15.341 5.140 5.611 1.00 85.25 102 ALA A CA 1
ATOM 736 C C . ALA A 1 102 ? 14.945 4.338 4.368 1.00 85.25 102 ALA A C 1
ATOM 738 O O . ALA A 1 102 ? 14.284 3.307 4.462 1.00 85.25 102 ALA A O 1
ATOM 739 N N . MET A 1 103 ? 15.357 4.816 3.199 1.00 85.75 103 MET A N 1
ATOM 740 C CA . MET A 1 103 ? 15.035 4.195 1.922 1.00 85.75 103 MET A CA 1
ATOM 741 C C . MET A 1 103 ? 16.283 4.170 1.049 1.00 85.75 103 MET A C 1
ATOM 743 O O . MET A 1 103 ? 16.997 5.173 0.955 1.00 85.75 103 MET A O 1
ATOM 747 N N . SER A 1 104 ? 16.555 3.021 0.428 1.00 87.56 104 SER A N 1
ATOM 748 C CA . SER A 1 104 ? 17.614 2.922 -0.573 1.00 87.56 104 SER A CA 1
ATOM 749 C C . SER A 1 104 ? 17.243 3.760 -1.797 1.00 87.56 104 SER A C 1
ATOM 751 O O . SER A 1 104 ? 16.067 3.939 -2.115 1.00 87.56 104 SER A O 1
ATOM 753 N N . GLU A 1 105 ? 18.241 4.259 -2.525 1.00 86.00 105 GLU A N 1
ATOM 754 C CA . GLU A 1 105 ? 17.970 4.959 -3.787 1.00 86.00 105 GLU A CA 1
ATOM 755 C C . GLU A 1 105 ? 17.226 4.051 -4.778 1.00 86.00 105 GLU A C 1
ATOM 757 O O . GLU A 1 105 ? 16.318 4.504 -5.466 1.00 86.00 105 GLU A O 1
ATOM 762 N N . ALA A 1 106 ? 17.541 2.752 -4.762 1.00 87.81 106 ALA A N 1
ATOM 763 C CA . ALA A 1 106 ? 16.933 1.745 -5.623 1.00 87.81 106 ALA A CA 1
ATOM 764 C C . ALA A 1 106 ? 15.437 1.504 -5.341 1.00 87.81 106 ALA A C 1
ATOM 766 O O . ALA A 1 106 ? 14.710 1.081 -6.232 1.00 87.81 106 ALA A O 1
ATOM 767 N N . MET A 1 107 ? 14.945 1.789 -4.131 1.00 90.38 107 MET A N 1
ATOM 768 C CA . MET A 1 107 ? 13.518 1.675 -3.798 1.00 90.38 107 MET A CA 1
ATOM 769 C C . MET A 1 107 ? 12.733 2.962 -4.056 1.00 90.38 107 MET A C 1
ATOM 771 O O . MET A 1 107 ? 11.506 2.921 -4.116 1.00 90.38 107 MET A O 1
ATOM 775 N N . ARG A 1 108 ? 13.409 4.108 -4.210 1.00 89.62 108 ARG A N 1
ATOM 776 C CA . ARG A 1 108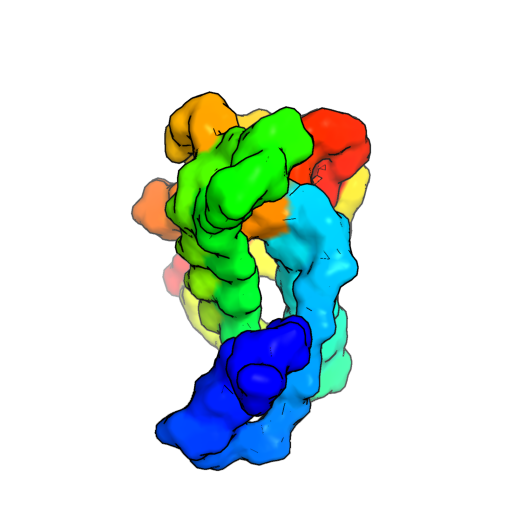 ? 12.766 5.433 -4.263 1.00 89.62 108 ARG A CA 1
ATOM 777 C C . ARG A 1 108 ? 11.749 5.568 -5.397 1.00 89.62 108 ARG A C 1
ATOM 779 O O . ARG A 1 108 ? 10.758 6.277 -5.234 1.00 89.62 108 ARG A O 1
ATOM 786 N N . ALA A 1 109 ? 12.005 4.921 -6.530 1.00 90.81 109 ALA A N 1
ATOM 787 C CA . ALA A 1 109 ? 11.127 4.958 -7.697 1.00 90.81 109 ALA A CA 1
ATOM 788 C C . ALA A 1 109 ? 9.946 3.972 -7.607 1.00 90.81 109 ALA A C 1
ATOM 790 O O . ALA A 1 109 ? 8.956 4.159 -8.312 1.00 90.81 109 ALA A O 1
ATOM 791 N N . ASN A 1 11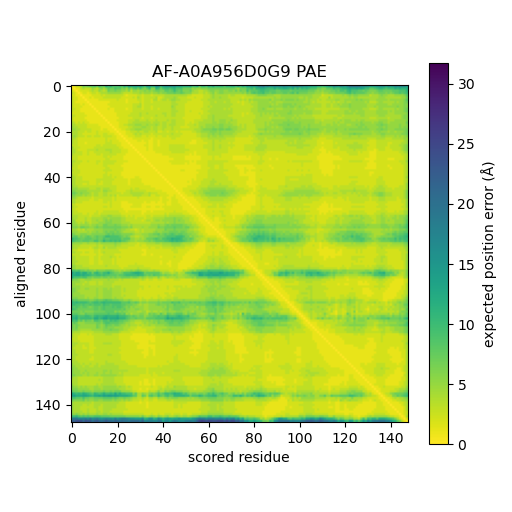0 ? 9.998 2.981 -6.708 1.00 95.38 110 ASN A N 1
ATOM 792 C CA . ASN A 1 110 ? 8.921 2.008 -6.548 1.00 95.38 110 ASN A CA 1
ATOM 793 C C . ASN A 1 110 ? 7.638 2.701 -6.049 1.00 95.38 110 ASN A C 1
ATOM 795 O O . ASN A 1 110 ? 7.663 3.484 -5.091 1.00 95.38 110 ASN A O 1
ATOM 799 N N . CYS A 1 111 ? 6.494 2.395 -6.662 1.00 96.06 111 CYS A N 1
ATOM 800 C CA . CYS A 1 111 ? 5.218 3.044 -6.357 1.00 96.06 111 CYS A CA 1
ATOM 801 C C . CYS A 1 111 ? 4.645 2.724 -4.961 1.00 96.06 111 CYS A C 1
ATOM 803 O O . CYS A 1 111 ? 3.771 3.452 -4.478 1.00 96.06 111 CYS A O 1
ATOM 805 N N . ALA A 1 112 ? 5.141 1.674 -4.296 1.00 97.06 112 ALA A N 1
ATOM 806 C CA . ALA A 1 112 ? 4.823 1.332 -2.909 1.00 97.06 112 ALA A CA 1
ATOM 807 C C . ALA A 1 112 ? 5.676 2.108 -1.888 1.00 97.06 112 ALA A C 1
ATOM 809 O O . ALA A 1 112 ? 5.331 2.158 -0.706 1.00 97.06 112 ALA A O 1
ATOM 810 N N . SER A 1 113 ? 6.770 2.740 -2.325 1.00 95.88 113 SER A N 1
ATOM 811 C CA . SER A 1 113 ? 7.749 3.382 -1.442 1.00 95.88 113 SER A CA 1
ATOM 812 C C . SER A 1 113 ? 7.199 4.461 -0.500 1.00 95.88 113 SER A C 1
ATOM 814 O O . SER A 1 113 ? 7.676 4.519 0.637 1.00 95.88 113 SER A O 1
ATOM 816 N N . PRO A 1 114 ? 6.165 5.264 -0.847 1.00 95.56 114 PRO A N 1
ATOM 817 C CA . PRO A 1 114 ? 5.581 6.200 0.113 1.00 95.56 114 PRO A CA 1
ATOM 818 C C . PRO A 1 114 ? 5.040 5.516 1.373 1.00 95.56 114 PRO A C 1
ATOM 820 O O . PRO A 1 114 ? 5.084 6.095 2.457 1.00 95.56 114 PRO A O 1
ATOM 823 N N . GLY A 1 115 ? 4.594 4.263 1.254 1.00 96.75 115 GLY A N 1
ATOM 824 C CA . GLY A 1 115 ? 4.092 3.486 2.380 1.00 96.75 115 GLY A CA 1
ATOM 825 C C . GLY A 1 115 ? 5.147 3.138 3.428 1.00 96.75 115 GLY A C 1
ATOM 826 O O . GLY A 1 115 ? 4.780 2.855 4.568 1.00 96.75 115 GLY A O 1
ATOM 827 N N . LEU A 1 116 ? 6.442 3.228 3.099 1.00 96.06 116 LEU A N 1
ATOM 828 C CA . LEU A 1 116 ? 7.521 3.068 4.078 1.00 96.06 116 LEU A CA 1
ATOM 829 C C . LEU A 1 116 ? 7.493 4.169 5.143 1.00 96.06 116 LEU A C 1
ATOM 831 O O . LEU A 1 116 ? 7.761 3.882 6.303 1.00 96.06 116 LEU A O 1
ATOM 835 N N . GLU A 1 117 ? 7.125 5.405 4.789 1.00 96.19 117 GLU A N 1
ATOM 836 C CA . GLU A 1 117 ? 7.023 6.501 5.766 1.00 96.19 117 GLU A CA 1
ATOM 837 C C . GLU A 1 117 ? 5.906 6.238 6.780 1.00 96.19 117 GLU A C 1
ATOM 839 O O . GLU A 1 117 ? 6.089 6.469 7.976 1.00 96.19 117 GLU A O 1
ATOM 844 N N . LEU A 1 118 ? 4.773 5.699 6.317 1.00 96.38 118 LEU A N 1
ATOM 845 C CA . LEU A 1 118 ? 3.670 5.293 7.185 1.00 96.38 118 LEU A CA 1
ATOM 846 C C . LEU A 1 118 ? 4.054 4.097 8.063 1.00 96.38 118 LEU A C 1
ATOM 848 O O . LEU A 1 118 ? 3.817 4.126 9.271 1.00 96.38 118 LEU A O 1
ATOM 852 N N . ALA A 1 119 ? 4.669 3.069 7.475 1.00 95.94 119 ALA A N 1
ATOM 853 C CA . ALA A 1 119 ? 5.135 1.902 8.215 1.00 95.94 119 ALA A CA 1
ATOM 854 C C . ALA A 1 119 ? 6.147 2.301 9.300 1.00 95.94 119 ALA A C 1
ATOM 856 O O . ALA A 1 119 ? 5.987 1.910 10.455 1.00 95.94 119 ALA A O 1
ATOM 857 N N . GLU A 1 120 ? 7.129 3.140 8.962 1.00 96.25 120 GLU A N 1
ATOM 858 C CA . GLU A 1 120 ? 8.120 3.652 9.908 1.00 96.25 120 GLU A CA 1
ATOM 859 C C . GLU A 1 120 ? 7.457 4.459 11.027 1.00 96.25 120 GLU A C 1
ATOM 861 O O . GLU A 1 120 ? 7.757 4.235 12.197 1.00 96.25 120 GLU A O 1
ATOM 866 N N . ALA A 1 121 ? 6.528 5.370 10.713 1.00 96.56 121 ALA A N 1
ATOM 867 C CA . ALA A 1 121 ? 5.818 6.155 11.726 1.00 96.56 121 ALA A CA 1
ATOM 868 C C . ALA A 1 121 ? 5.038 5.266 12.715 1.00 96.56 121 ALA A C 1
ATOM 870 O O . ALA A 1 121 ? 5.101 5.484 13.927 1.00 96.56 121 ALA A O 1
ATOM 871 N N . ILE A 1 122 ? 4.364 4.221 12.219 1.00 95.12 122 ILE A N 1
ATOM 872 C CA . ILE A 1 122 ? 3.626 3.261 13.054 1.00 95.12 122 ILE A CA 1
ATOM 873 C C . ILE A 1 122 ? 4.585 2.430 13.915 1.00 95.12 122 ILE A C 1
ATOM 875 O O . ILE A 1 122 ? 4.401 2.342 15.132 1.00 95.12 122 ILE A O 1
ATOM 879 N N . LEU A 1 123 ? 5.614 1.832 13.305 1.00 94.31 123 LEU A N 1
ATOM 880 C CA . LEU A 1 123 ? 6.558 0.937 13.985 1.00 94.31 123 LEU A CA 1
ATOM 881 C C . LEU A 1 123 ? 7.411 1.677 15.022 1.00 94.31 123 LEU A C 1
ATOM 883 O O . LEU A 1 123 ? 7.656 1.149 16.107 1.00 94.31 123 LEU A O 1
ATOM 887 N N . SER A 1 124 ? 7.810 2.915 14.721 1.00 95.50 124 SER A N 1
ATOM 888 C CA . SER A 1 124 ? 8.555 3.788 15.639 1.00 95.50 124 SER A CA 1
ATOM 889 C C . SER A 1 124 ? 7.669 4.512 16.656 1.00 95.50 124 SER A C 1
ATOM 891 O O . SER A 1 124 ? 8.195 5.206 17.526 1.00 95.50 124 SER A O 1
ATOM 893 N N . ARG A 1 125 ? 6.338 4.346 16.582 1.00 95.38 125 ARG A N 1
ATOM 894 C CA . ARG A 1 125 ? 5.360 5.064 17.415 1.00 95.38 125 ARG A CA 1
ATOM 895 C C . ARG A 1 125 ? 5.587 6.579 17.393 1.00 95.38 125 ARG A C 1
ATOM 897 O O . ARG A 1 125 ? 5.633 7.233 18.436 1.00 95.38 125 ARG A O 1
ATOM 904 N N . ARG A 1 126 ? 5.722 7.138 16.195 1.00 95.69 126 ARG A N 1
ATOM 905 C CA . ARG A 1 126 ? 5.942 8.566 15.977 1.00 95.69 126 ARG A CA 1
ATOM 906 C C . ARG A 1 126 ? 4.655 9.236 15.514 1.00 95.69 126 ARG A C 1
ATOM 908 O O . ARG A 1 126 ? 4.183 8.982 14.413 1.00 95.69 126 ARG A O 1
ATOM 915 N N . GLU A 1 127 ? 4.126 10.121 16.348 1.00 96.75 127 GLU A N 1
ATOM 916 C CA . GLU A 1 127 ? 2.983 10.964 15.998 1.00 96.75 127 GLU A CA 1
ATOM 917 C C . GLU A 1 127 ? 3.371 12.125 15.078 1.00 96.75 127 GLU A C 1
ATOM 919 O O . GLU A 1 127 ? 4.535 12.537 15.008 1.00 96.75 127 GLU A O 1
ATOM 924 N N . GLY A 1 128 ? 2.364 12.687 14.411 1.00 96.81 128 GLY A N 1
ATOM 925 C CA . GLY A 1 128 ? 2.488 13.882 13.584 1.00 96.81 128 GLY A CA 1
ATOM 926 C C . GLY A 1 128 ? 2.357 13.600 12.087 1.00 96.81 128 GLY A C 1
ATOM 927 O O . GLY A 1 128 ? 1.869 12.541 11.694 1.00 96.81 128 GLY A O 1
ATOM 928 N N . PRO A 1 129 ? 2.748 14.558 11.232 1.00 97.12 129 PRO A N 1
ATOM 929 C CA . PRO A 1 129 ? 2.519 14.463 9.797 1.00 97.12 129 PRO A CA 1
ATOM 930 C C . PRO A 1 129 ? 3.340 13.333 9.160 1.00 97.12 129 PRO A C 1
ATOM 932 O O . PRO A 1 129 ? 4.553 13.232 9.358 1.00 97.12 129 PRO A O 1
ATOM 935 N N . VAL A 1 130 ? 2.672 12.519 8.345 1.00 97.31 130 VAL A N 1
ATOM 936 C CA . VAL A 1 130 ? 3.235 11.405 7.575 1.00 97.31 130 VAL A CA 1
ATOM 937 C C 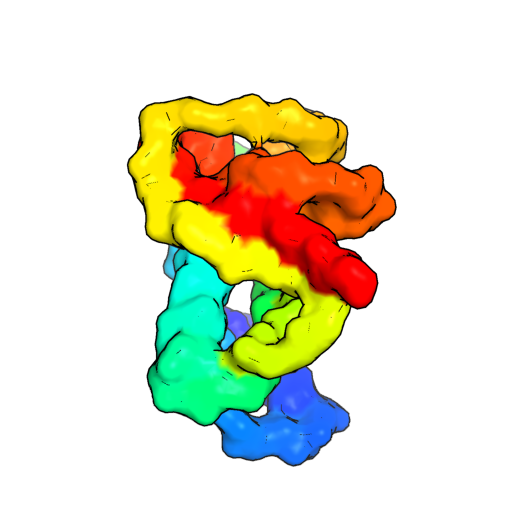. VAL A 1 130 ? 3.012 11.672 6.091 1.00 97.31 130 VAL A C 1
ATOM 939 O O . VAL A 1 130 ? 1.886 11.912 5.654 1.00 97.31 130 VAL A O 1
ATOM 942 N N . ALA A 1 131 ? 4.087 11.630 5.306 1.00 96.50 131 ALA A N 1
ATOM 943 C CA . ALA A 1 131 ? 4.021 11.789 3.859 1.00 96.50 131 ALA A CA 1
ATOM 944 C C . ALA A 1 131 ? 3.474 10.518 3.194 1.00 96.50 131 ALA A C 1
ATOM 946 O O . ALA A 1 131 ? 4.042 9.444 3.369 1.00 96.50 131 ALA A O 1
ATOM 947 N N . LEU A 1 132 ? 2.414 10.650 2.395 1.00 96.31 132 LEU A N 1
ATOM 948 C CA . LEU A 1 132 ? 1.728 9.534 1.729 1.00 96.31 132 LEU A CA 1
ATOM 949 C C . LEU A 1 132 ? 1.910 9.539 0.198 1.00 96.31 132 LEU A C 1
ATOM 951 O O . LEU A 1 132 ? 1.489 8.606 -0.478 1.00 96.31 132 LEU A O 1
ATOM 955 N N . SER A 1 133 ? 2.555 10.572 -0.350 1.00 95.38 133 SER A N 1
ATOM 956 C CA . SER A 1 133 ? 2.894 10.707 -1.776 1.00 95.38 133 SER A CA 1
ATOM 957 C C . SER A 1 133 ? 4.335 10.285 -2.086 1.00 95.38 133 SER A C 1
ATOM 959 O O . SER A 1 133 ? 5.140 10.136 -1.167 1.00 95.38 133 SER A O 1
ATOM 961 N N . PRO A 1 134 ? 4.721 10.148 -3.365 1.00 91.31 134 PRO A N 1
ATOM 962 C CA . PRO A 1 134 ? 6.123 10.109 -3.793 1.00 91.31 134 PRO A CA 1
ATOM 963 C C . PRO A 1 134 ? 6.880 11.402 -3.485 1.00 91.31 134 PRO A C 1
ATOM 965 O O . PRO A 1 134 ? 6.282 12.454 -3.264 1.00 91.31 134 PRO A O 1
ATOM 968 N N . ILE A 1 135 ? 8.211 11.333 -3.504 1.00 87.56 135 ILE A N 1
ATOM 969 C CA . ILE A 1 135 ? 9.074 12.509 -3.342 1.00 87.56 135 ILE A CA 1
ATOM 970 C C . ILE A 1 135 ? 8.997 13.386 -4.599 1.00 87.56 135 ILE A C 1
ATOM 972 O O . ILE A 1 135 ? 9.146 12.893 -5.714 1.00 87.56 135 ILE A O 1
ATOM 976 N N . GLY A 1 136 ? 8.832 14.695 -4.398 1.00 85.38 136 GLY A N 1
ATOM 977 C CA . GLY A 1 136 ? 8.780 15.694 -5.465 1.00 85.38 136 GLY A CA 1
ATOM 978 C C . GLY A 1 136 ? 7.352 16.143 -5.783 1.00 85.38 136 GLY A C 1
ATOM 979 O O . GLY A 1 136 ? 6.447 15.333 -5.952 1.00 85.38 136 GLY A O 1
ATOM 980 N N . GLY A 1 137 ? 7.151 17.460 -5.870 1.00 87.38 137 GLY A N 1
ATOM 981 C CA . GLY A 1 137 ? 5.833 18.067 -6.087 1.00 87.38 137 GLY A CA 1
ATOM 982 C C . GLY A 1 137 ? 4.961 18.127 -4.823 1.00 87.38 137 GLY A C 1
ATOM 983 O O . GLY A 1 137 ? 5.439 17.808 -3.734 1.00 87.38 137 GLY A O 1
ATOM 984 N N . PRO A 1 138 ? 3.688 18.552 -4.948 1.00 92.38 138 PRO A N 1
ATOM 985 C CA . PRO A 1 138 ? 2.753 18.614 -3.826 1.00 92.38 138 PRO A CA 1
ATOM 986 C C . PRO A 1 138 ? 2.594 17.253 -3.142 1.00 92.38 138 PRO A C 1
ATOM 988 O O . PRO A 1 138 ? 2.458 16.229 -3.810 1.00 92.38 138 PRO A O 1
ATOM 991 N N . GLN A 1 139 ? 2.605 17.253 -1.813 1.00 94.50 139 GLN A N 1
ATOM 992 C CA . GLN A 1 139 ? 2.633 16.052 -0.986 1.00 94.50 139 GLN A CA 1
ATOM 993 C C . GLN A 1 139 ? 1.291 15.869 -0.276 1.00 94.50 139 GLN A C 1
ATOM 995 O O . GLN A 1 139 ? 0.863 16.756 0.466 1.00 94.50 139 GLN A O 1
ATOM 1000 N N . MET A 1 140 ? 0.653 14.715 -0.461 1.00 96.88 140 MET A N 1
ATOM 1001 C CA . MET A 1 140 ? -0.441 14.267 0.394 1.00 96.88 140 MET A CA 1
ATOM 1002 C C . MET A 1 140 ? 0.126 13.854 1.752 1.00 96.88 140 MET A C 1
ATOM 1004 O O . MET A 1 140 ? 1.077 13.073 1.833 1.00 96.88 140 MET A O 1
ATOM 1008 N N . VAL A 1 141 ? -0.456 14.400 2.813 1.00 97.56 141 VAL A N 1
ATOM 1009 C CA . VAL A 1 141 ? -0.040 14.196 4.199 1.00 97.56 141 VAL A CA 1
ATOM 1010 C C . VAL A 1 141 ? -1.265 13.912 5.048 1.00 97.56 141 VAL A C 1
ATOM 1012 O O . VAL A 1 141 ? -2.283 14.584 4.896 1.00 97.56 141 VAL A O 1
ATOM 1015 N N . ALA A 1 142 ? -1.142 12.957 5.962 1.00 97.62 142 ALA A N 1
ATOM 1016 C CA . ALA A 1 142 ? -2.079 12.763 7.064 1.00 97.62 142 ALA A CA 1
ATOM 1017 C C . ALA A 1 142 ? -1.315 12.829 8.386 1.00 97.62 142 ALA A C 1
ATOM 1019 O O . ALA A 1 142 ? -0.130 12.497 8.439 1.00 97.62 142 ALA A O 1
ATOM 1020 N N . ASP A 1 143 ? -1.982 13.260 9.446 1.00 97.50 143 ASP A N 1
ATOM 1021 C CA . ASP A 1 143 ? -1.421 13.213 10.789 1.00 97.50 143 ASP A CA 1
ATOM 1022 C C . ASP A 1 143 ? -1.663 11.818 11.377 1.00 97.50 143 ASP A C 1
ATOM 1024 O O . ASP A 1 143 ? -2.800 11.350 11.427 1.00 97.50 143 ASP A O 1
ATOM 1028 N N . LEU A 1 144 ? -0.593 11.146 11.805 1.00 97.38 144 LEU A N 1
ATOM 1029 C CA . LEU A 1 144 ? -0.676 9.914 12.579 1.00 97.38 144 LEU A CA 1
ATOM 1030 C C . LEU A 1 144 ? -0.827 10.268 14.059 1.00 97.38 144 LEU A C 1
ATOM 1032 O O . LEU A 1 144 ? 0.035 10.935 14.635 1.00 97.38 144 LEU A O 1
ATOM 1036 N N . VAL A 1 145 ? -1.903 9.792 14.675 1.00 96.81 145 VAL A N 1
ATOM 1037 C CA . VAL A 1 145 ? -2.185 9.936 16.108 1.00 96.81 145 VAL A CA 1
ATOM 1038 C C . VAL A 1 145 ? -2.198 8.545 16.723 1.00 96.81 145 VAL A C 1
ATOM 1040 O O . VAL A 1 145 ? -2.889 7.654 16.229 1.00 96.81 145 VAL A O 1
ATOM 1043 N N . LEU A 1 146 ? -1.439 8.313 17.789 1.00 92.62 146 LEU A N 1
ATOM 1044 C CA . LEU A 1 146 ? -1.434 7.009 18.440 1.00 92.62 146 LEU A CA 1
ATOM 1045 C C . LEU A 1 146 ? -2.636 6.920 19.384 1.00 92.62 146 LEU A C 1
ATOM 1047 O O . LEU A 1 146 ? -2.894 7.817 20.182 1.00 92.62 146 LEU A O 1
ATOM 1051 N N . GLY A 1 147 ? -3.395 5.826 19.293 1.00 81.12 147 GLY A N 1
ATOM 1052 C CA . GLY A 1 147 ? -4.404 5.507 20.301 1.00 81.12 147 GLY A CA 1
ATOM 1053 C C . GLY A 1 147 ? -3.776 5.403 21.697 1.00 81.12 147 GLY A C 1
ATOM 1054 O O . GLY A 1 147 ? -2.640 4.934 21.833 1.00 81.12 147 GLY A O 1
ATOM 1055 N N . ALA A 1 148 ? -4.517 5.878 22.704 1.00 60.41 148 ALA A N 1
ATOM 1056 C CA . ALA A 1 148 ? -4.164 5.777 24.121 1.00 60.41 148 ALA A CA 1
ATOM 1057 C C . ALA A 1 148 ? -4.264 4.335 24.638 1.00 60.41 148 ALA A C 1
ATOM 1059 O O . ALA A 1 148 ? -5.187 3.613 24.193 1.00 60.41 148 ALA A O 1
#

Mean predicted aligned error: 3.64 Å

Nearest PDB structures (foldseek):
  8ovf-assembly1_B  TM=2.994E-01  e=9.087E+00  Homo sapiens

Radius of gyration: 15.84 Å; Cα contacts (8 Å, |Δi|>4): 255; chains: 1; bounding box: 37×39×46 Å

Sequence (148 aa):
FKNSVHNAASGLLSIATVNTAFSTAIAGGARSFETTLLEAWAWLEDEGGAAVVAVADDRAPEPLDAVDDHEALSIGVALSAEGSGPRLENLRIVAEVSRHAAMSEAMRANCASPGLELAEAILSRREGPVALSPIGGPQMVADLVLGA

pLDDT: mean 93.68, std 4.44, range [60.41, 98.0]